Protein AF-A0ABD5Q5X4-F1 (afdb_monomer_lite)

Sequence (93 aa):
MPSDIPDEQLERVVRRAVRAELNLLVGRVLWTLLSVVGISVGFGLVTMGLDAAEWNPVTVAFTVLGIWLVGLGIRTLLLKWNFPPYYSENSLS

Structure (mmCIF, N/CA/C/O backbone):
data_AF-A0ABD5Q5X4-F1
#
_entry.id   AF-A0ABD5Q5X4-F1
#
loop_
_atom_site.group_PDB
_atom_site.id
_atom_site.type_symbol
_atom_site.label_atom_id
_atom_site.label_alt_id
_atom_site.label_comp_id
_atom_site.label_asym_id
_atom_site.label_entity_id
_atom_site.label_seq_id
_atom_site.pdbx_PDB_ins_code
_atom_site.Cartn_x
_atom_site.Cartn_y
_atom_site.Cartn_z
_atom_site.occupancy
_atom_site.B_iso_or_equiv
_atom_site.auth_seq_id
_atom_site.auth_comp_id
_atom_site.auth_asym_id
_atom_site.auth_atom_id
_atom_site.pdbx_PDB_model_num
ATOM 1 N N . MET A 1 1 ? -36.057 -7.077 42.712 1.00 43.09 1 MET A N 1
ATOM 2 C CA . MET A 1 1 ? -34.847 -6.269 42.464 1.00 43.09 1 MET A CA 1
ATOM 3 C C . MET A 1 1 ? -34.799 -6.017 40.959 1.00 43.09 1 MET A C 1
ATOM 5 O O . MET A 1 1 ? -34.294 -6.878 40.252 1.00 43.09 1 MET A O 1
ATOM 9 N N . PRO A 1 2 ? -35.447 -4.962 40.436 1.00 48.94 2 PRO A N 1
ATOM 10 C CA . PRO A 1 2 ? -35.340 -4.628 39.024 1.00 48.94 2 PRO A CA 1
ATOM 11 C C . PRO A 1 2 ? -34.099 -3.750 38.858 1.00 48.94 2 PRO A C 1
ATOM 13 O O . PRO A 1 2 ? -34.020 -2.643 39.386 1.00 48.94 2 PRO A O 1
ATOM 16 N N . SER A 1 3 ? -33.073 -4.302 38.222 1.00 54.97 3 SER A N 1
ATOM 17 C CA . SER A 1 3 ? -31.884 -3.570 37.800 1.00 54.97 3 SER A CA 1
ATOM 18 C C . SER A 1 3 ? -32.200 -2.832 36.500 1.00 54.97 3 SER A C 1
ATOM 20 O O . SER A 1 3 ? -31.694 -3.196 35.441 1.00 54.97 3 SER A O 1
ATOM 22 N N . ASP A 1 4 ? -33.074 -1.832 36.577 1.00 58.78 4 ASP A N 1
ATOM 23 C CA . ASP A 1 4 ? -33.309 -0.918 35.465 1.00 58.78 4 ASP A CA 1
ATOM 24 C C . ASP A 1 4 ? -32.132 0.058 35.443 1.00 58.78 4 ASP A C 1
ATOM 26 O O . ASP A 1 4 ? -32.081 1.042 36.184 1.00 58.78 4 ASP A O 1
ATOM 30 N N . ILE A 1 5 ? -31.108 -0.276 34.654 1.00 61.56 5 ILE A N 1
ATOM 31 C CA . ILE A 1 5 ? -30.070 0.688 34.297 1.00 61.56 5 ILE A CA 1
ATOM 32 C C . ILE A 1 5 ? -30.807 1.818 33.572 1.00 61.56 5 ILE A C 1
ATOM 34 O O . ILE A 1 5 ? -31.434 1.544 32.552 1.00 61.56 5 ILE A O 1
ATOM 38 N N . PRO A 1 6 ? -30.778 3.064 34.074 1.00 66.75 6 PRO A N 1
ATOM 39 C CA . PRO A 1 6 ? -31.521 4.149 33.453 1.00 66.75 6 PRO A CA 1
ATOM 40 C C . PRO A 1 6 ? -31.027 4.335 32.017 1.00 66.75 6 PRO A C 1
ATOM 42 O O . PRO A 1 6 ? -29.819 4.467 31.793 1.00 66.75 6 PRO A O 1
ATOM 45 N N . ASP A 1 7 ? -31.952 4.358 31.057 1.00 69.19 7 ASP A N 1
ATOM 46 C CA . ASP A 1 7 ? -31.664 4.424 29.616 1.00 69.19 7 ASP A CA 1
ATOM 47 C C . ASP A 1 7 ? -30.699 5.572 29.257 1.00 69.19 7 ASP A C 1
ATOM 49 O O . ASP A 1 7 ? -29.853 5.444 28.374 1.00 69.19 7 ASP A O 1
ATOM 53 N N . GLU A 1 8 ? -30.722 6.666 30.025 1.00 69.12 8 GLU A N 1
ATOM 54 C CA . GLU A 1 8 ? -29.810 7.810 29.890 1.00 69.12 8 GLU A CA 1
ATOM 55 C C . GLU A 1 8 ? -28.327 7.496 30.174 1.00 69.12 8 GLU A C 1
ATOM 57 O O . GLU A 1 8 ? -27.425 8.194 29.688 1.00 69.12 8 GLU A O 1
ATOM 62 N N . GLN A 1 9 ? -28.033 6.503 31.019 1.00 72.69 9 GLN A N 1
ATOM 63 C CA . GLN A 1 9 ? -26.664 6.022 31.224 1.00 72.69 9 GLN A CA 1
ATOM 64 C C . GLN A 1 9 ? -26.235 5.113 30.076 1.00 72.69 9 GLN A C 1
ATOM 66 O O . GLN A 1 9 ? -25.107 5.247 29.591 1.00 72.69 9 GLN A O 1
ATOM 71 N N . LEU A 1 10 ? -27.141 4.258 29.597 1.00 74.88 10 LEU A N 1
ATOM 72 C CA . LEU A 1 10 ? -26.893 3.388 28.452 1.00 74.88 10 LEU A CA 1
ATOM 73 C C . LEU A 1 10 ? -26.593 4.221 27.196 1.00 74.88 10 LEU A C 1
ATOM 75 O O . LEU A 1 10 ? -25.584 3.996 26.527 1.00 74.88 10 LEU A O 1
ATOM 79 N N . GLU A 1 11 ? -27.378 5.270 26.943 1.00 79.94 11 GLU A N 1
ATOM 80 C CA . GLU A 1 11 ? -27.194 6.164 25.797 1.00 79.94 11 GLU A CA 1
ATOM 81 C C . GLU A 1 11 ? -25.835 6.885 25.831 1.00 79.94 11 GLU A C 1
ATOM 83 O O . GLU A 1 11 ? -25.152 7.009 24.810 1.00 79.94 11 GLU A O 1
ATOM 88 N N . ARG A 1 12 ? -25.382 7.325 27.013 1.00 79.31 12 ARG A N 1
ATOM 89 C CA . ARG A 1 12 ? -24.076 7.987 27.174 1.00 79.31 12 ARG A CA 1
ATOM 90 C C . ARG A 1 12 ? -22.900 7.047 26.930 1.00 79.31 12 ARG A C 1
ATOM 92 O O . ARG A 1 12 ? -21.898 7.481 26.352 1.00 79.31 12 ARG A O 1
ATOM 99 N N . VAL A 1 13 ? -23.003 5.791 27.363 1.00 82.06 13 VAL A N 1
ATOM 100 C CA . VAL A 1 13 ? -21.966 4.773 27.139 1.00 82.06 13 VAL A CA 1
ATOM 101 C C . VAL A 1 13 ? -21.923 4.380 25.665 1.00 82.06 13 VAL A C 1
ATOM 103 O O . VAL A 1 13 ? -20.850 4.438 25.062 1.00 82.06 13 VAL A O 1
ATOM 106 N N . VAL A 1 14 ? -23.080 4.105 25.055 1.00 82.62 14 VAL A N 1
ATOM 107 C CA . VAL A 1 14 ? -23.192 3.786 23.623 1.00 82.62 14 VAL A CA 1
ATOM 108 C C . VAL A 1 14 ? -22.646 4.929 22.773 1.00 82.62 14 VAL A C 1
ATOM 110 O O . VAL A 1 14 ? -21.825 4.703 21.892 1.00 82.62 14 VAL A O 1
ATOM 113 N N . ARG A 1 15 ? -22.991 6.184 23.079 1.00 83.88 15 ARG A N 1
ATOM 114 C CA . ARG A 1 15 ? -22.491 7.348 22.332 1.00 83.88 15 ARG A CA 1
ATOM 115 C C . ARG A 1 15 ? -20.966 7.495 22.408 1.00 83.88 15 ARG A C 1
ATOM 117 O O . ARG A 1 15 ? -20.352 7.916 21.426 1.00 83.88 15 ARG A O 1
ATOM 124 N N . ARG A 1 16 ? -20.334 7.154 23.540 1.00 83.44 16 ARG A N 1
ATOM 125 C CA . ARG A 1 16 ? -18.862 7.129 23.653 1.00 83.44 16 ARG A CA 1
ATOM 126 C C . ARG A 1 16 ? -18.248 5.967 22.883 1.00 83.44 16 ARG A C 1
ATOM 128 O O . ARG A 1 16 ? -17.270 6.195 22.178 1.00 83.44 16 ARG A O 1
ATOM 135 N N . ALA A 1 17 ? -18.823 4.772 22.997 1.00 82.06 17 ALA A N 1
ATOM 136 C CA . ALA A 1 17 ? -18.354 3.587 22.286 1.00 82.06 17 ALA A CA 1
ATOM 137 C C . ALA A 1 17 ? -18.434 3.788 20.765 1.00 82.06 17 ALA A C 1
ATOM 139 O O . ALA A 1 17 ? -17.426 3.673 20.075 1.00 82.06 17 ALA A O 1
ATOM 140 N N . VAL A 1 18 ? -19.585 4.248 20.264 1.00 84.38 18 VAL A N 1
ATOM 141 C CA . VAL A 1 18 ? -19.801 4.568 18.845 1.00 84.38 18 VAL A CA 1
ATOM 142 C C . VAL A 1 18 ? -18.822 5.636 18.364 1.00 84.38 18 VAL A C 1
ATOM 144 O O . VAL A 1 18 ? -18.262 5.510 17.281 1.00 84.38 18 VAL A O 1
ATOM 147 N N . ARG A 1 19 ? -18.557 6.682 19.159 1.00 82.31 19 ARG A N 1
ATOM 148 C CA . ARG A 1 19 ? -17.582 7.720 18.786 1.00 82.31 19 ARG A CA 1
ATOM 149 C C . ARG A 1 19 ? -16.146 7.184 18.737 1.00 82.31 19 ARG A C 1
ATOM 151 O O . ARG A 1 19 ? -15.375 7.614 17.881 1.00 82.31 19 ARG A O 1
ATOM 158 N N . ALA A 1 20 ? -15.787 6.264 19.631 1.00 80.12 20 ALA A N 1
ATOM 159 C CA . ALA A 1 20 ? -14.482 5.611 19.615 1.00 80.12 20 ALA A CA 1
ATOM 160 C C . ALA A 1 20 ? -14.324 4.719 18.373 1.00 80.12 20 ALA A C 1
ATOM 162 O O . ALA A 1 20 ? -13.322 4.834 17.667 1.00 80.12 20 ALA A O 1
ATOM 163 N N . GLU A 1 21 ? -15.336 3.914 18.049 1.00 77.81 21 GLU A N 1
ATOM 164 C CA . GLU A 1 21 ? -15.347 3.092 16.836 1.00 77.81 21 GLU A CA 1
ATOM 165 C C . GLU A 1 21 ? -15.308 3.936 15.561 1.00 77.81 21 GLU A C 1
ATOM 167 O O . GLU A 1 21 ? -14.534 3.629 14.657 1.00 77.81 21 GLU A O 1
ATOM 172 N N . LEU A 1 22 ? -16.058 5.041 15.499 1.00 82.81 22 LEU A N 1
ATOM 173 C CA . LEU A 1 22 ? -16.029 5.959 14.357 1.00 82.81 22 LEU A CA 1
ATOM 174 C C . LEU A 1 22 ? -14.643 6.567 14.147 1.00 82.81 22 LEU A C 1
ATOM 176 O O . LEU A 1 22 ? -14.178 6.629 13.015 1.00 82.81 22 LEU A O 1
ATOM 180 N N . ASN A 1 23 ? -13.951 6.969 15.214 1.00 78.56 23 ASN A N 1
ATOM 181 C CA . ASN A 1 23 ? -12.583 7.476 15.101 1.00 78.56 23 ASN A CA 1
ATOM 182 C C . ASN A 1 23 ? -11.610 6.403 14.589 1.00 78.56 23 ASN A C 1
ATOM 184 O O . ASN A 1 23 ? -10.754 6.700 13.751 1.00 78.56 23 ASN A O 1
ATOM 188 N N . LEU A 1 24 ? -11.752 5.153 15.044 1.00 75.94 24 LEU A N 1
ATOM 189 C CA . LEU A 1 24 ? -10.955 4.035 14.530 1.00 75.94 24 LEU A CA 1
ATOM 190 C C . LEU A 1 24 ? -11.268 3.757 13.055 1.00 75.94 24 LEU A C 1
ATOM 192 O O . LEU A 1 24 ? -10.348 3.547 12.262 1.00 75.94 24 LEU A O 1
ATOM 196 N N . LEU A 1 25 ? -12.546 3.802 12.673 1.00 81.38 25 LEU A N 1
ATOM 197 C CA . LEU A 1 25 ? -12.999 3.596 11.301 1.00 81.38 25 LEU A CA 1
ATOM 198 C C . LEU A 1 25 ? -12.478 4.698 10.373 1.00 81.38 25 LEU A C 1
ATOM 200 O O . LEU A 1 25 ? -11.919 4.394 9.325 1.00 81.38 25 LEU A O 1
ATOM 204 N N . VAL A 1 26 ? -12.584 5.965 10.779 1.00 79.38 26 VAL A N 1
ATOM 205 C CA . VAL A 1 26 ? -12.048 7.114 10.032 1.00 79.38 26 VAL A CA 1
ATOM 206 C C . VAL A 1 26 ? -10.541 6.967 9.846 1.00 79.38 26 VAL A C 1
ATOM 208 O O . VAL A 1 26 ? -10.045 7.116 8.730 1.00 79.38 26 VAL A O 1
ATOM 211 N N . GLY A 1 27 ? -9.812 6.594 10.902 1.00 78.38 27 GLY A N 1
ATOM 212 C CA . GLY A 1 27 ? -8.383 6.307 10.808 1.00 78.38 27 GLY A CA 1
ATOM 213 C C . GLY A 1 27 ? -8.082 5.210 9.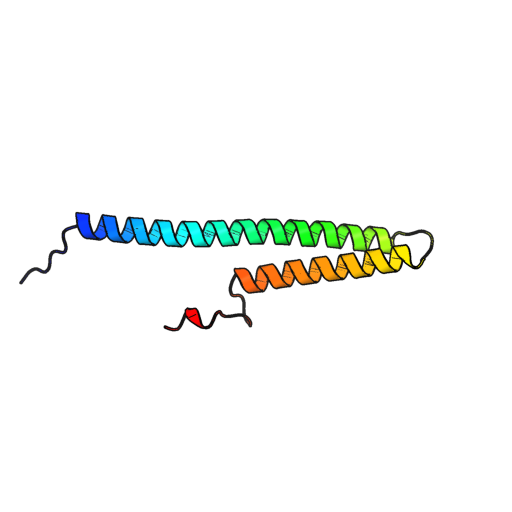783 1.00 78.38 27 GLY A C 1
ATOM 214 O O . GLY A 1 27 ? -7.225 5.394 8.918 1.00 78.38 27 GLY A O 1
ATOM 215 N N . ARG A 1 28 ? -8.810 4.088 9.825 1.00 81.44 28 ARG A N 1
ATOM 216 C CA . ARG A 1 28 ? -8.665 2.992 8.851 1.00 81.44 28 ARG A CA 1
ATOM 217 C C . ARG A 1 28 ? -8.964 3.442 7.423 1.00 81.44 28 ARG A C 1
ATOM 219 O O . ARG A 1 28 ? -8.182 3.137 6.526 1.00 81.44 28 ARG A O 1
ATOM 226 N N . VAL A 1 29 ? -10.042 4.192 7.207 1.00 82.00 29 VAL A N 1
ATOM 227 C CA . VAL A 1 29 ? -10.446 4.690 5.883 1.00 82.00 29 VAL A CA 1
ATOM 228 C C . VAL A 1 29 ? -9.399 5.645 5.309 1.00 82.00 29 VAL A C 1
ATOM 230 O O . VAL A 1 29 ? -9.021 5.496 4.149 1.00 82.00 29 VAL A O 1
ATOM 233 N N . LEU A 1 30 ? -8.851 6.557 6.115 1.00 83.06 30 LEU A N 1
ATOM 234 C CA . LEU A 1 30 ? -7.771 7.452 5.684 1.00 83.06 30 LEU A CA 1
ATOM 235 C C . LEU A 1 30 ? -6.513 6.678 5.268 1.00 83.06 30 LEU A C 1
ATOM 237 O O . LEU A 1 30 ? -5.952 6.938 4.205 1.00 83.06 30 LEU A O 1
ATOM 241 N N . TRP A 1 31 ? -6.094 5.687 6.061 1.00 80.06 31 TRP A N 1
ATOM 242 C CA . TRP A 1 31 ? -4.956 4.832 5.704 1.00 80.06 31 TRP A CA 1
ATOM 243 C C . TRP A 1 31 ? -5.222 3.980 4.462 1.00 80.06 31 TRP A C 1
ATOM 245 O O . TRP A 1 31 ? -4.308 3.732 3.677 1.00 80.06 31 TRP A O 1
ATOM 255 N N . THR A 1 32 ? -6.470 3.561 4.265 1.00 83.12 32 THR A N 1
ATOM 256 C CA . THR A 1 32 ? -6.902 2.840 3.063 1.00 83.12 32 THR A CA 1
ATOM 257 C C . THR A 1 32 ? -6.760 3.728 1.836 1.00 83.12 32 THR A C 1
ATOM 259 O O . THR A 1 32 ? -6.125 3.321 0.870 1.00 83.12 32 THR A O 1
ATOM 262 N N . LEU A 1 33 ? -7.262 4.964 1.900 1.00 84.94 33 LEU A N 1
ATOM 263 C CA . LEU A 1 33 ? -7.109 5.968 0.845 1.00 84.94 33 LEU A CA 1
ATOM 264 C C . LEU A 1 33 ? -5.636 6.224 0.514 1.00 84.94 33 LEU A C 1
ATOM 266 O O . LEU A 1 33 ? -5.248 6.127 -0.646 1.00 84.94 33 LEU A O 1
ATOM 270 N N . LEU A 1 34 ? -4.802 6.467 1.529 1.00 84.88 34 LEU A N 1
ATOM 271 C CA . LEU A 1 34 ? -3.354 6.632 1.359 1.00 84.88 34 LEU A CA 1
ATOM 272 C C . LEU A 1 34 ? -2.708 5.420 0.680 1.00 84.88 34 LEU A C 1
ATOM 274 O O . LEU A 1 34 ? -1.874 5.580 -0.207 1.00 84.88 34 LEU A O 1
ATOM 278 N N . SER A 1 35 ? -3.116 4.211 1.064 1.00 84.94 35 SER A N 1
ATOM 279 C CA . SER A 1 35 ? -2.591 2.976 0.479 1.00 84.94 35 SER A CA 1
ATOM 280 C C . SER A 1 35 ? -3.016 2.808 -0.977 1.00 84.94 35 SER A C 1
ATOM 282 O O . SER A 1 35 ? -2.191 2.450 -1.808 1.00 84.94 35 SER A O 1
ATOM 284 N N . VAL A 1 36 ? -4.274 3.109 -1.309 1.00 88.56 36 VAL A N 1
ATOM 285 C CA . VAL A 1 36 ? -4.786 3.066 -2.688 1.00 88.56 36 VAL A CA 1
ATOM 286 C C . VAL A 1 36 ? -4.054 4.076 -3.569 1.00 88.56 36 VAL A C 1
ATOM 288 O O . VAL A 1 36 ? -3.655 3.739 -4.683 1.00 88.56 36 VAL A O 1
ATOM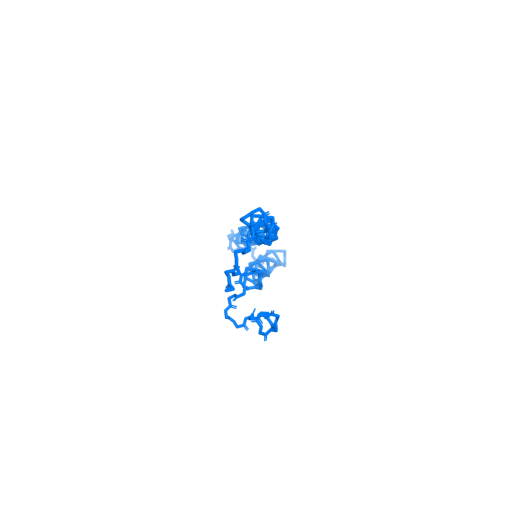 291 N N . VAL A 1 37 ? -3.815 5.289 -3.063 1.00 89.62 37 VAL A N 1
ATOM 292 C CA . VAL A 1 37 ? -3.015 6.302 -3.766 1.00 89.62 37 VAL A CA 1
ATOM 293 C C . VAL A 1 37 ? -1.584 5.803 -3.973 1.00 89.62 37 VAL A C 1
ATOM 295 O O . VAL A 1 37 ? -1.087 5.850 -5.095 1.00 89.62 37 VAL A O 1
ATOM 298 N N . GLY A 1 38 ? -0.945 5.253 -2.936 1.00 87.50 38 GLY A N 1
ATOM 299 C CA . GLY A 1 38 ? 0.406 4.689 -3.028 1.00 87.50 38 GLY A CA 1
ATOM 300 C C . GLY A 1 38 ? 0.519 3.544 -4.039 1.00 87.50 38 GLY A C 1
ATOM 301 O O . GLY A 1 38 ? 1.458 3.521 -4.830 1.00 87.50 38 GLY A O 1
ATOM 302 N N . ILE A 1 39 ? -0.468 2.643 -4.075 1.00 89.31 39 ILE A N 1
ATOM 303 C CA . ILE A 1 39 ? -0.546 1.556 -5.062 1.00 89.31 39 ILE A CA 1
ATOM 304 C C . ILE A 1 39 ? -0.726 2.123 -6.470 1.00 89.31 39 ILE A C 1
ATOM 306 O O . ILE A 1 39 ? -0.034 1.691 -7.384 1.00 89.31 39 ILE A O 1
ATOM 310 N N . SER A 1 40 ? -1.612 3.104 -6.648 1.00 89.75 40 SER A N 1
ATOM 311 C CA . SER A 1 40 ? -1.889 3.702 -7.961 1.00 89.75 40 SER A CA 1
ATOM 312 C C . SER A 1 40 ? -0.657 4.410 -8.528 1.00 89.75 40 SER A C 1
ATOM 314 O O . SER A 1 40 ? -0.293 4.199 -9.683 1.00 89.75 40 SER A O 1
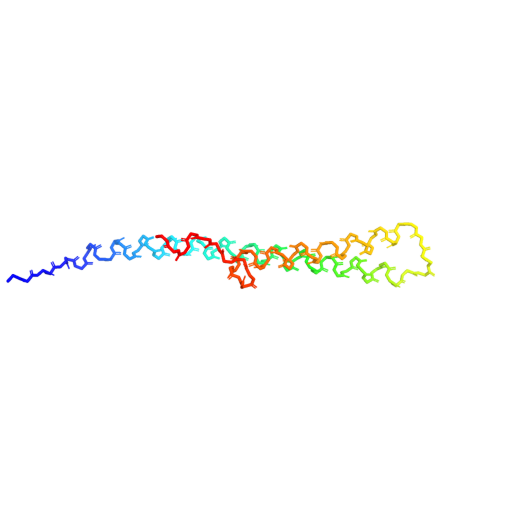ATOM 316 N N . VAL A 1 41 ? 0.032 5.200 -7.697 1.00 90.50 41 VAL A N 1
ATOM 317 C CA . VAL A 1 41 ? 1.290 5.867 -8.067 1.00 90.50 41 VAL A CA 1
ATOM 318 C C . VAL A 1 41 ? 2.384 4.838 -8.345 1.00 90.50 41 VAL A C 1
ATOM 320 O O . VAL A 1 41 ? 3.079 4.941 -9.353 1.00 90.50 41 VAL A O 1
ATOM 323 N N . GLY A 1 42 ? 2.518 3.823 -7.486 1.00 89.38 42 GLY A N 1
ATOM 324 C CA . GLY A 1 42 ? 3.496 2.756 -7.665 1.00 89.38 42 GLY A CA 1
ATOM 325 C C . GLY A 1 42 ? 3.285 1.989 -8.971 1.00 89.38 42 GLY A C 1
ATOM 326 O O . GLY A 1 42 ? 4.237 1.775 -9.715 1.00 89.38 42 GLY A O 1
ATOM 327 N N . PHE A 1 43 ? 2.037 1.655 -9.302 1.00 90.06 43 PHE A N 1
ATOM 328 C CA . PHE A 1 43 ? 1.689 1.006 -10.565 1.00 90.06 43 PHE A CA 1
ATOM 329 C C . PHE A 1 43 ? 2.032 1.890 -11.769 1.00 90.06 43 PHE A C 1
ATOM 331 O O . PHE A 1 43 ? 2.642 1.409 -12.720 1.00 90.06 43 PHE A O 1
ATOM 338 N N . GLY A 1 44 ? 1.735 3.193 -11.693 1.00 87.75 44 GLY A N 1
ATOM 339 C CA . GLY A 1 44 ? 2.121 4.163 -12.720 1.00 87.75 44 GLY A CA 1
ATOM 340 C C . GLY A 1 44 ? 3.632 4.187 -12.976 1.00 87.75 44 GLY A C 1
ATOM 341 O O . GLY A 1 44 ? 4.066 4.108 -14.125 1.00 87.75 44 GLY A O 1
ATOM 342 N N . LEU A 1 45 ? 4.439 4.203 -11.910 1.00 87.75 45 LEU A N 1
ATOM 343 C CA . LEU A 1 45 ? 5.903 4.152 -12.011 1.00 87.75 45 LEU A CA 1
ATOM 344 C C . LEU A 1 45 ? 6.405 2.851 -12.650 1.00 87.75 45 LEU A C 1
ATOM 346 O O . LEU A 1 45 ? 7.314 2.896 -13.478 1.00 87.75 45 LEU A O 1
ATOM 350 N N . VAL A 1 46 ? 5.797 1.707 -12.315 1.00 88.25 46 VAL A N 1
ATOM 351 C CA . VAL A 1 46 ? 6.112 0.421 -12.961 1.00 88.25 46 VAL A CA 1
ATOM 352 C C . VAL A 1 46 ? 5.788 0.476 -14.450 1.00 88.25 46 VAL A C 1
ATOM 354 O O . VAL A 1 46 ? 6.634 0.124 -15.264 1.00 88.25 46 VAL A O 1
ATOM 357 N N . THR A 1 47 ? 4.602 0.960 -14.827 1.00 88.62 47 THR A N 1
ATOM 358 C CA . THR A 1 47 ? 4.215 1.045 -16.244 1.00 88.62 47 THR A CA 1
ATOM 359 C C . THR A 1 47 ? 5.120 1.982 -17.040 1.00 88.62 47 THR A C 1
ATOM 361 O O . THR A 1 47 ? 5.540 1.615 -18.130 1.00 88.62 47 THR A O 1
ATOM 364 N N . MET A 1 48 ? 5.505 3.133 -16.476 1.00 85.06 48 MET A N 1
ATOM 365 C CA . MET A 1 48 ? 6.447 4.061 -17.114 1.00 85.06 48 MET A CA 1
ATOM 366 C C . MET A 1 48 ? 7.843 3.455 -17.286 1.00 85.06 48 MET A C 1
ATOM 368 O O . MET A 1 48 ? 8.509 3.724 -18.279 1.00 85.06 48 MET A O 1
ATOM 372 N N . GLY A 1 49 ? 8.299 2.652 -16.321 1.00 82.06 49 GLY A N 1
ATOM 373 C CA . GLY A 1 49 ? 9.584 1.966 -16.415 1.00 82.06 49 GLY A CA 1
ATOM 374 C C . GLY A 1 49 ? 9.594 0.849 -17.461 1.00 82.06 49 GLY A C 1
ATOM 375 O O . GLY A 1 49 ? 10.588 0.692 -18.165 1.00 82.06 49 GLY A O 1
ATOM 376 N N . LEU A 1 50 ? 8.486 0.111 -17.595 1.00 82.19 50 LEU A N 1
ATOM 377 C CA . LEU A 1 50 ? 8.340 -0.978 -18.569 1.00 82.19 50 LEU A CA 1
ATOM 378 C C . LEU A 1 50 ? 8.123 -0.481 -20.007 1.00 82.19 50 LEU A C 1
ATOM 380 O O . LEU A 1 50 ? 8.589 -1.136 -20.935 1.00 82.19 50 LEU A O 1
ATOM 384 N N . ASP A 1 51 ? 7.446 0.655 -20.185 1.00 85.25 51 ASP A N 1
ATOM 385 C CA . ASP A 1 51 ? 7.176 1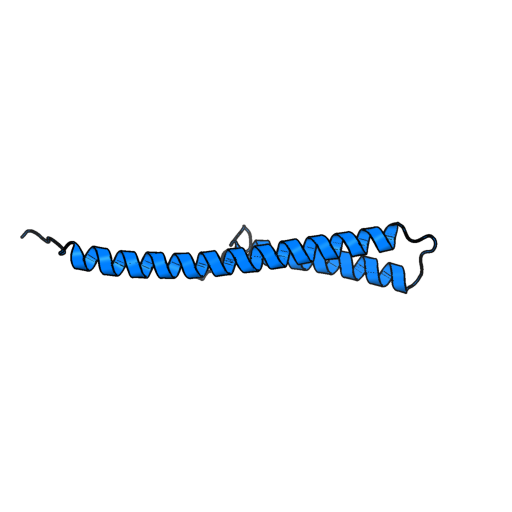.278 -21.494 1.00 85.25 51 ASP A CA 1
ATOM 386 C C . ASP A 1 51 ? 8.340 2.161 -21.990 1.00 85.25 51 ASP A C 1
ATOM 388 O O . ASP A 1 51 ? 8.262 2.829 -23.021 1.00 85.25 51 ASP A O 1
ATOM 392 N N . ALA A 1 52 ? 9.450 2.194 -21.248 1.00 80.94 52 ALA A N 1
ATOM 393 C CA . ALA A 1 52 ? 10.620 2.961 -21.634 1.00 80.94 52 ALA A CA 1
ATOM 394 C C . ALA A 1 52 ? 11.278 2.375 -22.894 1.00 80.94 52 ALA A C 1
ATOM 396 O O . ALA A 1 52 ? 11.632 1.197 -22.939 1.00 80.94 52 ALA A O 1
ATOM 397 N N . ALA A 1 53 ? 11.511 3.235 -23.893 1.00 77.81 53 ALA A N 1
ATOM 398 C CA . ALA A 1 53 ? 12.139 2.861 -25.163 1.00 77.81 53 ALA A CA 1
ATOM 399 C C . ALA A 1 53 ? 13.540 2.238 -24.995 1.00 77.81 53 ALA A C 1
ATOM 401 O O . ALA A 1 53 ? 13.933 1.386 -25.787 1.00 77.81 53 ALA A O 1
ATOM 402 N N . GLU A 1 54 ? 14.272 2.627 -23.945 1.00 84.00 54 GLU A N 1
ATOM 403 C CA . GLU A 1 54 ? 15.535 2.010 -23.543 1.00 84.00 54 GLU A CA 1
ATOM 404 C C . GLU A 1 54 ? 15.568 1.766 -22.031 1.00 84.00 54 GLU A C 1
ATOM 406 O O . GLU A 1 54 ? 15.220 2.630 -21.219 1.00 84.00 54 GLU A O 1
ATOM 411 N N . TRP A 1 55 ? 16.042 0.582 -21.645 1.00 81.75 55 TRP A N 1
ATOM 412 C CA . TRP A 1 55 ? 16.259 0.223 -20.248 1.00 81.75 55 TRP A CA 1
ATOM 413 C C . TRP A 1 55 ? 17.570 0.836 -19.757 1.00 81.75 55 TRP A C 1
ATOM 415 O O . TRP A 1 55 ? 18.657 0.390 -20.119 1.00 81.75 55 TRP A O 1
ATOM 425 N N . ASN A 1 56 ? 17.463 1.862 -18.916 1.00 86.56 56 ASN A N 1
ATOM 426 C CA . ASN A 1 56 ? 18.589 2.540 -18.291 1.00 86.56 56 ASN A CA 1
ATOM 427 C C . ASN A 1 56 ? 18.497 2.412 -16.751 1.00 86.56 56 ASN A C 1
ATOM 429 O O . ASN A 1 56 ? 17.472 1.984 -16.213 1.00 86.56 56 ASN A O 1
ATOM 433 N 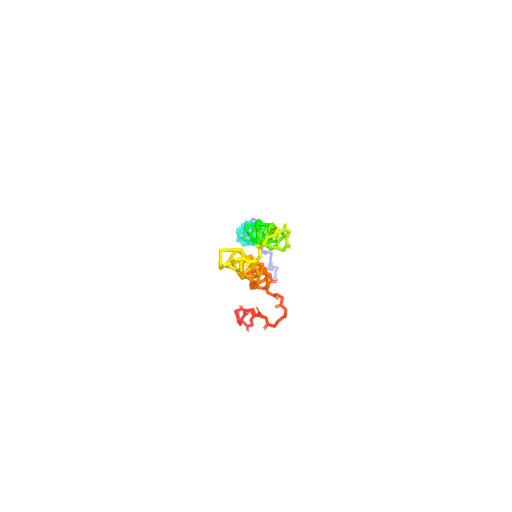N . PRO A 1 57 ? 19.545 2.782 -15.994 1.00 88.12 57 PRO A N 1
ATOM 434 C CA . PRO A 1 57 ? 19.527 2.663 -14.534 1.00 88.12 57 PRO A CA 1
ATOM 435 C C . PRO A 1 57 ? 18.381 3.439 -13.864 1.00 88.12 57 PRO A C 1
ATOM 437 O O . PRO A 1 57 ? 17.908 3.050 -12.798 1.00 88.12 57 PRO A O 1
ATOM 440 N N . VAL A 1 58 ? 17.915 4.522 -14.493 1.00 85.81 58 VAL A N 1
ATOM 441 C CA . VAL A 1 58 ? 16.825 5.369 -13.993 1.00 85.81 58 VAL A CA 1
ATOM 442 C C . VAL A 1 58 ? 15.468 4.678 -14.167 1.00 85.81 58 VAL A C 1
ATOM 444 O O . VAL A 1 58 ? 14.666 4.678 -13.235 1.00 85.81 58 VAL A O 1
ATOM 447 N N . THR A 1 59 ? 15.207 4.034 -15.306 1.00 87.19 59 THR A N 1
ATOM 448 C CA . THR A 1 59 ? 13.954 3.299 -15.555 1.00 87.19 59 THR A CA 1
ATOM 449 C C . THR A 1 59 ? 13.864 2.047 -14.689 1.00 87.19 59 THR A C 1
ATOM 451 O O . THR A 1 59 ? 12.804 1.756 -14.127 1.00 87.19 59 THR A O 1
ATOM 454 N N . VAL A 1 60 ? 14.994 1.369 -14.464 1.00 88.44 60 VAL A N 1
ATOM 455 C CA . VAL A 1 60 ? 15.093 0.285 -13.476 1.00 88.44 60 VAL A CA 1
ATOM 456 C C . VAL A 1 60 ? 14.776 0.807 -12.072 1.00 88.44 60 VAL A C 1
ATOM 458 O O . VAL A 1 60 ? 13.953 0.214 -11.375 1.00 88.44 60 VAL A O 1
ATOM 461 N N . ALA A 1 61 ? 15.355 1.942 -11.665 1.00 88.19 61 ALA A N 1
ATOM 462 C CA . ALA A 1 61 ? 15.082 2.541 -10.359 1.00 88.19 61 ALA A CA 1
ATOM 463 C C . ALA A 1 61 ? 13.600 2.913 -10.178 1.00 88.19 61 ALA A C 1
ATOM 465 O O . ALA A 1 61 ? 13.029 2.620 -9.126 1.00 88.19 61 ALA A O 1
ATOM 466 N N . PHE A 1 62 ? 12.952 3.490 -11.197 1.00 85.00 62 PHE A N 1
ATOM 467 C CA . PHE A 1 62 ? 11.518 3.796 -11.158 1.00 85.00 62 PHE A CA 1
ATOM 468 C C . PHE A 1 62 ? 10.651 2.544 -11.045 1.00 85.00 62 PHE A C 1
ATOM 470 O O . PHE A 1 62 ? 9.719 2.521 -10.242 1.00 85.00 62 PHE A O 1
ATOM 477 N N . THR A 1 63 ? 10.990 1.486 -11.780 1.00 87.62 63 THR A N 1
ATOM 478 C CA . THR A 1 63 ? 10.269 0.208 -11.710 1.00 87.62 63 THR A CA 1
ATOM 479 C C . THR A 1 63 ? 10.376 -0.404 -10.312 1.00 87.62 63 THR A C 1
ATOM 481 O O . THR A 1 63 ? 9.369 -0.793 -9.721 1.00 87.62 63 THR A O 1
ATOM 484 N N . VAL A 1 64 ? 11.584 -0.433 -9.738 1.00 90.81 64 VAL A N 1
ATOM 485 C CA . VAL A 1 64 ? 11.825 -0.956 -8.383 1.00 90.81 64 VAL A CA 1
ATOM 486 C C . VAL A 1 64 ? 11.098 -0.119 -7.327 1.00 90.81 64 VAL A C 1
ATOM 488 O O . VAL A 1 64 ? 10.437 -0.683 -6.454 1.00 90.81 64 VAL A O 1
ATOM 491 N N . LEU A 1 65 ? 11.160 1.214 -7.420 1.00 89.62 65 LEU A N 1
ATOM 492 C CA . LEU A 1 65 ? 10.414 2.116 -6.535 1.00 89.62 65 LEU A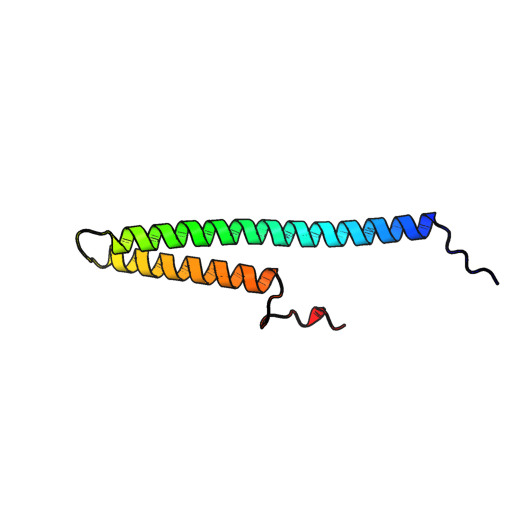 CA 1
ATOM 493 C C . LEU A 1 65 ? 8.902 1.903 -6.646 1.00 89.62 65 LEU A C 1
ATOM 495 O O . LEU A 1 65 ? 8.212 1.887 -5.627 1.00 89.62 65 LEU A O 1
ATOM 499 N N . GLY A 1 66 ? 8.394 1.704 -7.861 1.00 87.19 66 GLY A N 1
ATOM 500 C CA . GLY A 1 66 ? 6.988 1.425 -8.110 1.00 87.19 66 GLY A CA 1
ATOM 501 C C . GLY A 1 66 ? 6.527 0.124 -7.451 1.00 87.19 66 GLY A C 1
ATOM 502 O O . GLY A 1 66 ? 5.556 0.131 -6.695 1.00 87.19 66 GLY A O 1
ATOM 503 N N . ILE A 1 67 ? 7.273 -0.972 -7.643 1.00 90.19 67 ILE A N 1
ATOM 504 C CA . ILE A 1 67 ? 7.010 -2.266 -6.986 1.00 90.19 67 ILE A CA 1
ATOM 505 C C . ILE A 1 67 ? 7.040 -2.114 -5.461 1.00 90.19 67 ILE A C 1
ATOM 507 O O . ILE A 1 67 ? 6.175 -2.645 -4.760 1.00 90.19 67 ILE A O 1
ATOM 511 N N . TRP A 1 68 ? 8.010 -1.364 -4.936 1.00 92.12 68 TRP A N 1
ATOM 512 C CA . TRP A 1 68 ? 8.139 -1.134 -3.501 1.00 92.12 68 TRP A CA 1
ATOM 513 C C . TRP A 1 68 ? 6.953 -0.353 -2.921 1.00 92.12 68 TRP A C 1
ATOM 515 O O . TRP A 1 68 ? 6.412 -0.746 -1.886 1.00 92.12 68 TRP A O 1
ATOM 525 N N . LEU A 1 69 ? 6.489 0.698 -3.605 1.00 87.12 69 LEU A N 1
ATOM 526 C CA . LEU A 1 69 ? 5.304 1.470 -3.213 1.00 87.12 69 LEU A CA 1
ATOM 527 C C . LEU A 1 69 ? 4.023 0.630 -3.247 1.00 87.12 69 LEU A C 1
ATOM 529 O O . LEU A 1 69 ? 3.220 0.710 -2.315 1.00 87.12 69 LEU A O 1
ATOM 533 N N . VAL A 1 70 ? 3.857 -0.220 -4.266 1.00 88.25 70 VAL A N 1
ATOM 534 C CA . VAL A 1 70 ? 2.742 -1.178 -4.331 1.00 88.25 70 VAL A CA 1
ATOM 535 C C . VAL A 1 70 ? 2.797 -2.139 -3.142 1.00 88.25 70 VAL A C 1
ATOM 537 O O . VAL A 1 70 ? 1.801 -2.303 -2.436 1.00 88.25 70 VAL A O 1
ATOM 540 N N . GLY A 1 71 ? 3.966 -2.718 -2.857 1.00 89.12 71 GLY A N 1
ATOM 541 C CA . GLY A 1 71 ? 4.163 -3.611 -1.714 1.00 89.12 71 GLY A CA 1
ATOM 542 C C . GLY A 1 71 ? 3.868 -2.938 -0.369 1.00 89.12 71 GLY A C 1
ATOM 543 O O . GLY A 1 71 ? 3.181 -3.514 0.475 1.00 89.12 71 GLY A O 1
ATOM 544 N N . LEU A 1 72 ? 4.324 -1.696 -0.174 1.00 88.00 72 LEU A N 1
ATOM 545 C CA . LEU A 1 72 ? 4.034 -0.909 1.028 1.00 88.00 72 LEU A CA 1
ATOM 546 C C . LEU A 1 72 ? 2.548 -0.575 1.167 1.00 88.00 72 LEU A C 1
ATOM 548 O O . LEU A 1 72 ? 2.016 -0.653 2.277 1.00 88.00 72 LEU A O 1
ATOM 552 N N . GLY A 1 73 ? 1.870 -0.233 0.072 1.00 84.62 73 GLY A N 1
ATOM 553 C CA . GLY A 1 73 ? 0.431 0.017 0.080 1.00 84.62 73 GLY A CA 1
ATOM 554 C C . GLY A 1 73 ? -0.362 -1.235 0.454 1.00 84.62 73 GLY A C 1
ATOM 555 O O . GLY A 1 73 ? -1.193 -1.185 1.359 1.00 84.62 73 GLY A O 1
ATOM 556 N N . ILE A 1 74 ? -0.037 -2.387 -0.144 1.00 84.88 74 ILE A N 1
ATOM 557 C CA . ILE A 1 74 ? -0.656 -3.678 0.202 1.00 84.88 74 ILE A CA 1
ATOM 558 C C . ILE A 1 74 ? -0.398 -4.022 1.673 1.00 84.88 74 ILE A C 1
ATOM 560 O O . ILE A 1 74 ? -1.330 -4.344 2.409 1.00 84.88 74 ILE A O 1
ATOM 564 N N . ARG A 1 75 ? 0.848 -3.894 2.143 1.00 81.94 75 ARG A N 1
ATOM 565 C CA . ARG A 1 75 ? 1.199 -4.135 3.550 1.00 81.94 75 ARG A CA 1
ATOM 566 C C . ARG A 1 75 ? 0.412 -3.227 4.496 1.00 81.94 75 ARG A C 1
ATOM 568 O O . ARG A 1 75 ? -0.065 -3.689 5.529 1.00 81.94 75 ARG A O 1
ATOM 575 N N . THR A 1 76 ? 0.274 -1.948 4.157 1.00 81.69 76 THR A N 1
ATOM 576 C CA . THR A 1 76 ? -0.457 -0.975 4.981 1.00 81.69 76 THR A CA 1
ATOM 577 C C . THR A 1 76 ? -1.944 -1.316 5.050 1.00 81.69 76 THR A C 1
ATOM 579 O O . THR A 1 76 ? -2.521 -1.254 6.136 1.00 81.69 76 THR A O 1
ATOM 582 N N . LEU A 1 77 ? -2.545 -1.763 3.940 1.00 80.44 77 LEU A N 1
ATOM 583 C CA . LEU A 1 77 ? -3.917 -2.280 3.926 1.00 80.44 77 LEU A CA 1
ATOM 584 C C . LEU A 1 77 ? -4.070 -3.492 4.846 1.00 80.44 77 LEU A C 1
ATOM 586 O O . LEU A 1 77 ? -4.949 -3.486 5.705 1.00 80.44 77 LEU A O 1
ATOM 590 N N . LEU A 1 78 ? -3.189 -4.486 4.718 1.00 78.94 78 LEU A N 1
ATOM 591 C CA . LEU A 1 78 ? -3.238 -5.703 5.534 1.00 78.94 78 LEU A CA 1
ATOM 592 C C . LEU A 1 78 ? -3.115 -5.397 7.035 1.00 78.94 78 LEU A C 1
ATOM 594 O O . LEU A 1 78 ? -3.905 -5.907 7.828 1.00 78.94 78 LEU A O 1
ATOM 598 N N . LEU A 1 79 ? -2.187 -4.512 7.415 1.00 77.44 79 LEU A N 1
ATOM 599 C CA . LEU A 1 79 ? -1.972 -4.108 8.809 1.00 77.44 79 LEU A CA 1
ATOM 600 C C . LEU A 1 79 ? -3.133 -3.289 9.385 1.00 77.44 79 LEU A C 1
ATOM 602 O O . LEU A 1 79 ? -3.471 -3.436 10.554 1.00 77.44 79 LEU A O 1
ATOM 606 N N . LYS A 1 80 ? -3.734 -2.383 8.605 1.00 74.31 80 LYS A N 1
ATOM 607 C CA . LYS A 1 80 ? -4.785 -1.488 9.124 1.00 74.31 80 LYS A CA 1
ATOM 608 C C . LYS A 1 80 ? -6.156 -2.147 9.195 1.00 74.31 80 LYS A C 1
ATOM 610 O O . LYS A 1 80 ? -6.965 -1.751 10.037 1.00 74.31 80 LYS A O 1
ATOM 615 N N . TRP A 1 81 ? -6.391 -3.157 8.365 1.00 68.00 81 TRP A N 1
ATOM 616 C CA . TRP A 1 81 ? -7.630 -3.928 8.352 1.00 68.00 81 TRP A CA 1
ATOM 617 C C . TRP A 1 81 ? -7.577 -5.217 9.185 1.00 68.00 81 TRP A C 1
ATOM 619 O O . TRP A 1 81 ? -8.586 -5.912 9.237 1.00 68.00 81 TRP A O 1
ATOM 629 N N . ASN A 1 82 ? -6.465 -5.517 9.877 1.00 63.88 82 ASN A N 1
ATOM 630 C CA . ASN A 1 82 ? -6.282 -6.766 10.636 1.00 63.88 82 ASN A CA 1
ATOM 631 C C . ASN A 1 82 ? -6.610 -8.018 9.790 1.00 63.88 82 ASN A C 1
ATOM 633 O O . ASN A 1 82 ? -7.217 -8.970 10.280 1.00 63.88 82 ASN A O 1
ATOM 637 N N . PHE A 1 83 ? -6.244 -8.022 8.503 1.00 57.00 83 PHE A N 1
ATOM 638 C CA . PHE A 1 83 ? -6.406 -9.222 7.680 1.00 57.00 83 PHE A CA 1
ATOM 639 C C . PHE A 1 83 ? -5.388 -10.296 8.115 1.00 57.00 83 PHE A C 1
ATOM 641 O O . PHE A 1 83 ? -4.257 -9.947 8.480 1.00 57.00 83 PHE A O 1
ATOM 648 N N . PRO A 1 84 ? -5.738 -11.598 8.063 1.00 44.28 84 PRO A N 1
ATOM 649 C CA . PRO A 1 84 ? -4.774 -12.667 8.323 1.00 44.28 84 PRO A CA 1
ATOM 650 C C . PRO A 1 84 ? -3.547 -12.483 7.408 1.00 44.28 84 PRO A C 1
ATOM 652 O O . PRO A 1 84 ? -3.744 -12.239 6.215 1.00 44.28 84 PRO A O 1
ATOM 655 N N . PRO A 1 85 ? -2.292 -12.567 7.900 1.00 53.84 85 PRO A N 1
ATOM 656 C CA . PRO A 1 85 ? -1.819 -13.078 9.195 1.00 53.84 85 PRO A CA 1
ATOM 657 C C . PRO A 1 85 ? -1.547 -12.007 10.279 1.00 53.84 85 PRO A C 1
ATOM 659 O O . PRO A 1 85 ? -0.973 -12.328 11.314 1.00 53.84 85 PRO A O 1
ATOM 662 N N . TYR A 1 86 ? -1.918 -10.740 10.072 1.00 52.97 86 TYR A N 1
ATOM 663 C CA . TYR A 1 86 ? -1.535 -9.618 10.944 1.00 52.97 86 TYR A CA 1
ATOM 664 C C . TYR A 1 86 ? -2.627 -9.240 11.953 1.00 52.97 86 TYR A C 1
ATOM 666 O O . TYR A 1 86 ? -2.993 -8.070 12.081 1.00 52.97 86 TYR A O 1
ATOM 674 N N . TYR A 1 87 ? -3.168 -10.225 12.671 1.00 54.84 87 TYR A N 1
ATOM 675 C CA . TYR A 1 87 ? -4.056 -9.942 13.796 1.00 54.84 87 TYR A CA 1
ATOM 676 C C . TYR A 1 87 ? -3.278 -9.183 14.873 1.00 54.84 87 TYR A C 1
ATOM 678 O O . TYR A 1 87 ? -2.281 -9.677 15.392 1.00 54.84 87 TYR A O 1
ATOM 686 N N . SER A 1 88 ? -3.722 -7.972 15.213 1.00 51.41 88 SER A N 1
ATOM 687 C CA . SER A 1 88 ? -3.217 -7.284 16.397 1.00 51.41 88 SER A CA 1
ATOM 688 C C . SER A 1 88 ? -3.584 -8.109 17.636 1.00 51.41 88 SER A C 1
ATOM 690 O O . SER A 1 88 ? -4.773 -8.274 17.906 1.00 51.41 88 SER A O 1
ATOM 692 N N . GLU A 1 89 ? -2.595 -8.571 18.404 1.00 51.56 89 GLU A N 1
ATOM 693 C CA . GLU A 1 89 ? -2.767 -9.305 19.676 1.00 51.56 89 GLU A CA 1
ATOM 694 C C . GLU A 1 89 ? -3.712 -8.614 20.681 1.00 51.56 89 GLU A C 1
ATOM 696 O O . GLU A 1 89 ? -4.258 -9.259 21.569 1.00 51.56 89 GLU A O 1
ATOM 701 N N . ASN A 1 90 ? -4.002 -7.325 20.492 1.00 48.56 90 ASN A N 1
ATOM 702 C CA . ASN A 1 90 ? -4.911 -6.534 21.323 1.00 48.56 90 ASN A CA 1
ATOM 703 C C . ASN A 1 90 ? -6.407 -6.895 21.199 1.00 48.56 90 ASN A C 1
ATOM 705 O O . ASN A 1 90 ? -7.221 -6.260 21.861 1.00 48.56 90 ASN A O 1
ATOM 709 N N . SER A 1 91 ? -6.813 -7.849 20.352 1.00 44.78 91 SER A N 1
ATOM 710 C CA . SER A 1 91 ? -8.221 -8.289 20.274 1.00 44.78 91 SER A CA 1
ATOM 711 C C . SER A 1 91 ? -8.562 -9.467 21.198 1.00 44.78 91 SER A C 1
ATOM 713 O O . SER A 1 91 ? -9.671 -9.987 21.114 1.00 44.78 91 SER A O 1
ATOM 715 N N . LEU A 1 92 ? -7.618 -9.916 22.035 1.00 49.28 92 LEU A N 1
ATOM 716 C CA . LEU A 1 92 ? -7.785 -11.046 22.960 1.00 49.28 92 LEU A CA 1
ATOM 717 C C . LEU A 1 92 ? -7.662 -10.666 24.450 1.00 49.28 92 LEU A C 1
ATOM 719 O O . LEU A 1 92 ? -7.646 -11.568 25.286 1.00 49.28 92 LEU A O 1
ATOM 723 N N . SER A 1 93 ? -7.592 -9.373 24.798 1.00 35.72 93 SER A N 1
ATOM 724 C CA . SER A 1 93 ? -7.553 -8.902 26.196 1.00 35.72 93 SER A CA 1
ATOM 725 C C . SER A 1 93 ? -8.741 -8.026 26.557 1.00 35.72 93 SER A C 1
ATOM 727 O O . SER A 1 93 ? -8.936 -7.026 25.826 1.00 35.72 93 SER A O 1
#

pLDDT: mean 77.47, std 13.6, range [35.72, 92.12]

Secondary structure (DSSP, 8-state):
------HHHHHHHHHHHHHHHHHHHHHHHHHHHHHHHHHHHHHHHHHHHHT-SS--HHHHHHHHHHHHHHHHHHHHHHHHTT-TT---GGG--

Foldseek 3Di:
DDPCPPVVVVVVVVVVVVVVVVVLVVVLVVLLVVLVVLLVCLVVLLVCLVPDPDNDPVSVVSNVSSVVSNVVSVVSNCCSVVPPPNNDPVVPD

Organism: NCBI:txid2953748

Radius of gyration: 22.22 Å; chains: 1; bounding box: 55×21×68 Å